Protein AF-A0A8X6R8H7-F1 (afdb_monomer_lite)

Structure (mmCIF, N/CA/C/O backbone):
data_AF-A0A8X6R8H7-F1
#
_entry.id   AF-A0A8X6R8H7-F1
#
loop_
_atom_site.group_PDB
_atom_site.id
_atom_site.type_symbol
_atom_site.label_atom_id
_atom_site.label_alt_id
_atom_site.label_comp_id
_atom_site.label_asym_id
_atom_site.label_entity_id
_atom_site.label_seq_id
_atom_site.pdbx_PDB_ins_code
_atom_site.Cartn_x
_atom_s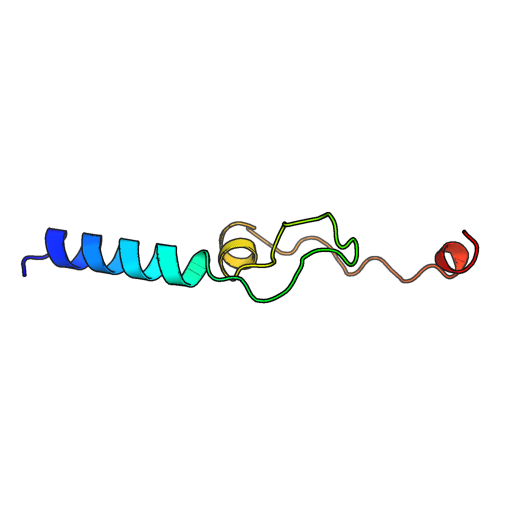ite.Cartn_y
_atom_site.Cartn_z
_atom_site.occupancy
_atom_site.B_iso_or_equiv
_atom_site.auth_seq_id
_atom_site.auth_comp_id
_atom_site.auth_asym_id
_atom_site.auth_atom_id
_atom_site.pdbx_PDB_model_num
ATOM 1 N N . MET A 1 1 ? -14.589 9.700 17.153 1.00 73.69 1 MET A N 1
ATOM 2 C CA . MET A 1 1 ? -13.604 8.652 16.855 1.00 73.69 1 MET A CA 1
ATOM 3 C C . MET A 1 1 ? -13.601 7.678 18.018 1.00 73.69 1 MET A C 1
ATOM 5 O O . MET A 1 1 ? -13.167 8.048 19.105 1.00 73.69 1 MET A O 1
ATOM 9 N N . ASN A 1 2 ? -14.195 6.505 17.821 1.00 96.25 2 ASN A N 1
ATOM 10 C CA . ASN A 1 2 ? -14.138 5.397 18.773 1.00 96.25 2 ASN A CA 1
ATOM 11 C C . ASN A 1 2 ? -12.871 4.547 18.533 1.00 96.25 2 ASN A C 1
ATOM 13 O O . ASN A 1 2 ? -12.120 4.792 17.586 1.00 96.25 2 ASN A O 1
ATOM 17 N N . PHE A 1 3 ? -12.611 3.579 19.414 1.00 97.38 3 PHE A N 1
ATOM 18 C CA . PHE A 1 3 ? -11.410 2.744 19.331 1.00 97.38 3 PHE A CA 1
ATOM 19 C C . PHE A 1 3 ? -11.334 1.945 18.022 1.00 97.38 3 PHE A C 1
ATOM 21 O O . PHE A 1 3 ? -10.293 1.940 17.379 1.00 97.38 3 PHE A O 1
ATOM 28 N N . GLU A 1 4 ? -12.437 1.337 17.593 1.00 97.88 4 GLU A N 1
ATOM 29 C CA . GLU A 1 4 ? -12.509 0.548 16.359 1.00 97.88 4 GLU A CA 1
ATOM 30 C C . GLU A 1 4 ? -12.237 1.404 15.112 1.00 97.88 4 GLU A C 1
ATOM 32 O O . GLU A 1 4 ? -11.464 1.010 14.236 1.00 97.88 4 GLU A O 1
ATOM 37 N N . GLU A 1 5 ? -12.805 2.612 15.060 1.00 98.06 5 GLU A N 1
ATOM 38 C CA . GLU A 1 5 ? -12.557 3.587 13.992 1.00 98.06 5 GLU A CA 1
ATOM 39 C C . GLU A 1 5 ? -11.081 4.004 13.942 1.00 98.06 5 GLU A C 1
ATOM 41 O O . GLU A 1 5 ? -10.492 4.069 12.862 1.00 98.06 5 GLU A O 1
ATOM 46 N N . LEU A 1 6 ? -10.465 4.260 15.103 1.00 97.62 6 LEU A N 1
ATOM 47 C CA . LEU A 1 6 ? -9.049 4.617 15.194 1.00 97.62 6 LEU A CA 1
ATOM 48 C C . LEU A 1 6 ? -8.147 3.455 14.764 1.00 97.62 6 LEU A C 1
ATOM 50 O O . LEU A 1 6 ? -7.218 3.664 13.988 1.00 97.62 6 LEU A O 1
ATOM 54 N N . THR A 1 7 ? -8.419 2.236 15.232 1.00 97.88 7 THR A N 1
ATOM 55 C CA . THR A 1 7 ? -7.656 1.039 14.853 1.00 97.88 7 THR A CA 1
ATOM 56 C C . THR A 1 7 ? -7.756 0.771 13.355 1.00 97.88 7 THR A C 1
ATOM 58 O O . THR A 1 7 ? -6.742 0.507 12.713 1.00 97.88 7 THR A O 1
ATOM 6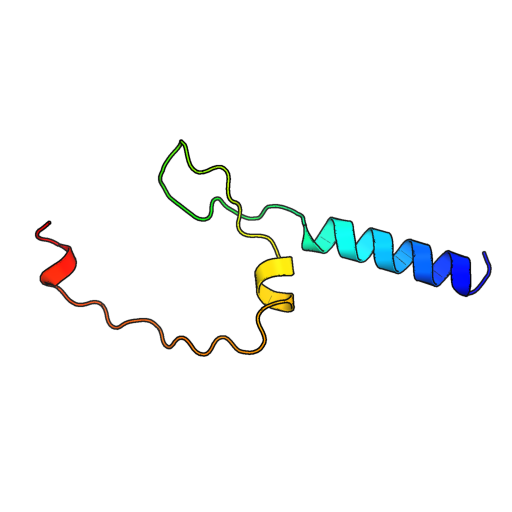1 N N . THR A 1 8 ? -8.952 0.905 12.780 1.00 97.69 8 THR A N 1
ATOM 62 C CA . THR A 1 8 ? -9.162 0.752 11.336 1.00 97.69 8 THR A CA 1
ATOM 63 C C . THR A 1 8 ? -8.367 1.791 10.549 1.00 97.69 8 THR A C 1
ATOM 65 O O . THR A 1 8 ? -7.691 1.445 9.580 1.00 97.69 8 THR A O 1
ATOM 68 N N . LEU A 1 9 ? -8.397 3.054 10.982 1.00 98.12 9 LEU A N 1
ATOM 69 C CA . LEU A 1 9 ? -7.616 4.120 10.358 1.00 98.12 9 LEU A CA 1
ATOM 70 C C . LEU A 1 9 ? -6.110 3.831 10.426 1.00 98.12 9 LEU A C 1
ATOM 72 O O . LEU A 1 9 ? -5.412 3.988 9.427 1.00 98.12 9 LEU A O 1
ATOM 76 N N . MET A 1 10 ? -5.609 3.380 11.577 1.00 97.25 10 MET A N 1
ATOM 77 C CA . MET A 1 10 ? -4.193 3.037 11.740 1.00 97.25 10 MET A CA 1
ATOM 78 C C . MET A 1 10 ? -3.780 1.881 10.828 1.00 97.25 10 MET A C 1
ATOM 80 O O . MET A 1 10 ? -2.778 2.001 10.131 1.00 97.25 10 MET A O 1
ATOM 84 N N . ALA A 1 11 ? -4.591 0.824 10.736 1.00 95.62 11 ALA A N 1
ATOM 85 C CA . ALA A 1 11 ? -4.323 -0.295 9.834 1.00 95.62 11 ALA A CA 1
ATOM 86 C C . ALA A 1 11 ? -4.264 0.144 8.357 1.00 95.62 11 ALA A C 1
ATOM 88 O O . ALA A 1 11 ? -3.424 -0.332 7.594 1.00 95.62 11 ALA A O 1
ATOM 89 N N . GLN A 1 12 ? -5.117 1.088 7.944 1.00 97.75 12 GLN A N 1
ATOM 90 C CA . GLN A 1 12 ? -5.073 1.653 6.591 1.00 97.75 12 GLN A CA 1
ATOM 91 C C . GLN A 1 12 ? -3.802 2.474 6.352 1.00 97.75 12 GLN A C 1
ATOM 93 O O . GLN A 1 12 ? -3.178 2.347 5.298 1.00 97.75 12 GLN A O 1
ATOM 98 N N . ILE A 1 13 ? -3.401 3.295 7.326 1.00 97.38 13 ILE A N 1
ATOM 99 C CA . ILE A 1 13 ? -2.154 4.066 7.258 1.00 97.38 13 ILE A CA 1
ATOM 100 C C . ILE A 1 13 ? -0.959 3.116 7.132 1.00 97.38 13 ILE A C 1
ATOM 102 O O . ILE A 1 13 ? -0.124 3.300 6.248 1.00 97.38 13 ILE A O 1
ATOM 106 N N . GLU A 1 14 ? -0.895 2.076 7.963 1.00 95.25 14 GLU A N 1
ATOM 107 C CA . GLU A 1 14 ? 0.153 1.055 7.905 1.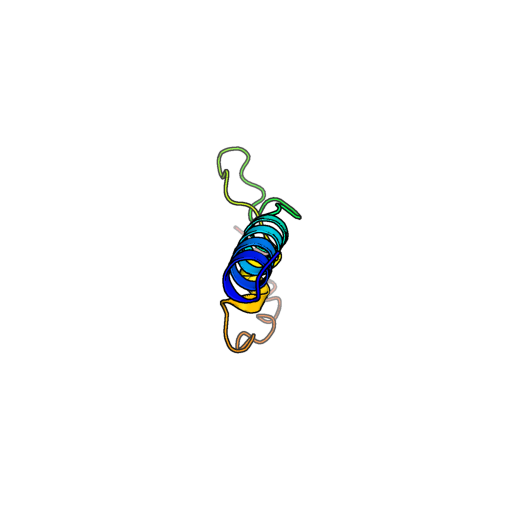00 95.25 14 GLU A CA 1
ATOM 108 C C . GLU A 1 14 ? 0.181 0.344 6.552 1.00 95.25 14 GLU A C 1
ATOM 110 O O . GLU A 1 14 ? 1.254 0.204 5.968 1.00 95.25 14 GLU A O 1
ATOM 115 N N . ALA A 1 15 ? -0.977 -0.043 6.010 1.00 92.94 15 ALA A N 1
ATOM 116 C CA . ALA A 1 15 ? -1.059 -0.676 4.697 1.00 92.94 15 ALA A CA 1
ATOM 117 C C . ALA A 1 15 ? -0.462 0.215 3.595 1.00 92.94 15 ALA A C 1
ATOM 119 O O . ALA A 1 15 ? 0.354 -0.256 2.804 1.00 92.94 15 ALA A O 1
ATOM 120 N N . VAL A 1 16 ? -0.801 1.510 3.587 1.00 96.44 16 VAL A N 1
ATOM 121 C CA . VAL A 1 16 ? -0.269 2.484 2.616 1.00 96.44 16 VAL A CA 1
ATOM 122 C C . VAL A 1 16 ? 1.235 2.690 2.788 1.00 96.44 16 VAL A C 1
ATOM 124 O O . VAL A 1 16 ? 1.976 2.762 1.805 1.00 96.44 16 VAL A O 1
ATOM 127 N N . LEU A 1 17 ? 1.709 2.800 4.029 1.00 95.44 17 LEU A N 1
ATOM 128 C CA . LEU A 1 17 ? 3.133 2.975 4.306 1.00 95.44 17 LEU A CA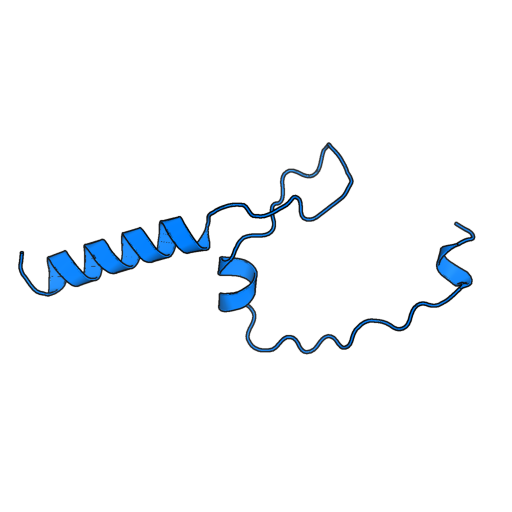 1
ATOM 129 C C . LEU A 1 17 ? 3.937 1.736 3.898 1.00 95.44 17 LEU A C 1
ATOM 131 O O . LEU A 1 17 ? 5.000 1.873 3.291 1.00 95.44 17 LEU A O 1
ATOM 135 N N . ASN A 1 18 ? 3.409 0.544 4.170 1.00 92.44 18 ASN A N 1
ATOM 136 C CA . ASN A 1 18 ? 4.074 -0.723 3.888 1.00 92.44 18 ASN A CA 1
ATOM 137 C C . ASN A 1 18 ? 4.058 -1.086 2.402 1.00 92.44 18 ASN A C 1
ATOM 139 O O . ASN A 1 18 ? 4.983 -1.752 1.948 1.00 92.44 18 ASN A O 1
ATOM 143 N N . SER A 1 19 ? 3.075 -0.620 1.627 1.00 91.38 19 SER A N 1
ATOM 144 C CA . SER A 1 19 ? 3.012 -0.858 0.179 1.00 91.38 19 SER A CA 1
ATOM 145 C C . SER A 1 19 ? 3.803 0.156 -0.652 1.00 91.38 19 SER A C 1
ATOM 147 O O . SER A 1 19 ? 3.854 0.036 -1.876 1.00 91.38 19 SER A O 1
ATOM 149 N N . ARG A 1 20 ? 4.370 1.200 -0.035 1.00 94.25 20 ARG A N 1
ATOM 150 C CA . ARG A 1 20 ? 5.006 2.293 -0.779 1.00 94.25 20 ARG A CA 1
ATOM 151 C C . ARG A 1 20 ? 6.295 1.811 -1.471 1.00 94.25 20 ARG A C 1
ATOM 153 O O . ARG A 1 20 ? 7.168 1.292 -0.784 1.00 94.25 20 ARG A O 1
ATOM 160 N N . PRO A 1 21 ? 6.473 2.014 -2.787 1.00 93.94 21 PRO A N 1
ATOM 161 C CA . PRO A 1 21 ? 7.691 1.603 -3.484 1.00 93.94 21 PRO A CA 1
ATOM 162 C C . PRO A 1 21 ? 8.908 2.425 -3.026 1.00 93.94 21 PRO A C 1
ATOM 164 O O . PRO A 1 21 ? 8.826 3.647 -2.897 1.00 93.94 21 PRO A O 1
ATOM 167 N N . LEU A 1 22 ? 10.037 1.752 -2.793 1.00 93.00 22 LEU A N 1
ATOM 168 C CA . LEU A 1 22 ? 11.341 2.351 -2.473 1.00 93.00 22 LEU A CA 1
ATOM 169 C C . LEU A 1 22 ? 12.287 2.331 -3.679 1.00 93.00 22 LEU A C 1
ATOM 171 O O . LEU A 1 22 ? 12.980 3.311 -3.929 1.00 93.00 22 LEU A O 1
ATOM 175 N N . SER A 1 23 ? 12.327 1.211 -4.404 1.00 91.69 23 SER A N 1
ATOM 176 C CA . SER A 1 23 ? 13.211 0.967 -5.553 1.00 91.69 23 SER A CA 1
ATOM 177 C C . SER A 1 23 ? 12.626 -0.140 -6.434 1.00 91.69 23 SER A C 1
ATOM 179 O O . SER A 1 23 ? 11.894 -0.977 -5.908 1.00 91.69 23 SER A O 1
ATOM 181 N N . PRO A 1 24 ? 12.952 -0.219 -7.735 1.00 92.00 24 PRO A N 1
ATOM 182 C CA . PRO A 1 24 ? 12.775 -1.450 -8.505 1.00 92.00 24 PRO A CA 1
ATOM 183 C C . PRO A 1 24 ? 13.484 -2.633 -7.827 1.00 92.00 24 PRO A C 1
ATOM 185 O O . PRO A 1 24 ? 14.528 -2.443 -7.195 1.00 92.00 24 PRO A O 1
ATOM 188 N N . LEU A 1 25 ? 12.908 -3.835 -7.936 1.00 88.44 25 LEU A N 1
ATOM 189 C CA . LEU A 1 25 ? 13.533 -5.080 -7.457 1.00 88.44 25 LEU A CA 1
ATOM 190 C C . LEU A 1 25 ? 14.552 -5.658 -8.448 1.00 88.44 25 LEU A C 1
ATOM 192 O O . LEU A 1 25 ? 15.414 -6.436 -8.049 1.00 88.44 25 LEU A O 1
ATOM 196 N N . SER A 1 26 ? 14.454 -5.270 -9.717 1.00 90.56 26 SER A N 1
ATOM 197 C CA . SER A 1 26 ? 15.281 -5.754 -10.817 1.00 90.56 26 SER A CA 1
ATOM 198 C C . SER A 1 26 ? 15.744 -4.593 -11.695 1.00 90.56 26 SER A C 1
ATOM 200 O O . SER A 1 26 ? 15.160 -3.508 -11.683 1.00 90.56 26 SER A O 1
ATOM 202 N N . SER A 1 27 ? 16.799 -4.839 -12.469 1.00 91.19 27 SER A N 1
ATOM 203 C CA . SER A 1 27 ? 17.281 -3.936 -13.518 1.00 91.19 27 SER A CA 1
ATOM 204 C C . SER A 1 27 ? 16.537 -4.119 -14.848 1.00 91.19 27 SER A C 1
ATOM 206 O O . SER A 1 27 ? 16.742 -3.319 -15.760 1.00 91.19 27 SER A O 1
ATOM 208 N N . ASP A 1 28 ? 15.717 -5.170 -14.989 1.00 93.69 28 ASP A N 1
ATOM 209 C CA . ASP A 1 28 ? 14.902 -5.388 -16.189 1.00 93.69 28 ASP A CA 1
ATOM 210 C C . ASP A 1 28 ? 13.810 -4.308 -16.278 1.00 93.69 28 ASP A C 1
ATOM 212 O O . ASP A 1 28 ? 12.951 -4.241 -15.398 1.00 93.69 28 ASP A O 1
ATOM 216 N N . PRO A 1 29 ? 13.791 -3.473 -17.335 1.00 88.31 29 PRO A N 1
ATOM 217 C CA . PRO A 1 29 ? 12.779 -2.431 -17.494 1.00 88.31 29 PRO A CA 1
ATOM 218 C C . PRO A 1 29 ? 11.350 -2.971 -17.675 1.00 88.31 29 PRO A C 1
ATOM 220 O O . PRO A 1 29 ? 10.401 -2.193 -17.578 1.00 88.31 29 PRO A O 1
ATOM 223 N N . ASN A 1 30 ? 11.181 -4.267 -17.958 1.00 94.06 30 ASN A N 1
ATOM 224 C CA . ASN A 1 30 ? 9.870 -4.913 -18.059 1.00 94.06 30 ASN A CA 1
ATOM 225 C C . ASN A 1 30 ? 9.386 -5.491 -16.721 1.00 94.06 30 ASN A C 1
ATOM 227 O O . ASN A 1 30 ? 8.215 -5.862 -16.613 1.00 94.06 30 ASN A O 1
ATOM 231 N N . ASP A 1 31 ? 10.256 -5.572 -15.711 1.00 92.00 31 ASP A N 1
ATOM 232 C CA . ASP A 1 31 ? 9.876 -6.014 -14.375 1.00 92.00 31 ASP A CA 1
ATOM 233 C C . ASP A 1 31 ? 9.296 -4.839 -13.579 1.00 92.00 31 ASP A C 1
ATOM 235 O O . ASP A 1 31 ? 9.984 -3.889 -13.208 1.00 92.00 31 ASP A O 1
ATOM 239 N N . LEU A 1 32 ? 7.992 -4.905 -13.313 1.00 89.62 32 LEU A N 1
ATOM 240 C CA . LEU A 1 32 ? 7.256 -3.860 -12.598 1.00 89.62 32 LEU A CA 1
ATOM 241 C C . LEU A 1 32 ? 7.243 -4.071 -11.077 1.00 89.62 32 LEU A C 1
ATOM 243 O O . LEU A 1 32 ? 6.569 -3.330 -10.354 1.00 89.62 32 LEU A O 1
ATOM 247 N N . ASN A 1 33 ? 7.957 -5.079 -10.573 1.00 90.69 33 ASN A N 1
ATOM 248 C CA . ASN A 1 33 ? 8.033 -5.340 -9.145 1.00 90.69 33 ASN A CA 1
ATOM 249 C C . ASN A 1 33 ? 8.916 -4.301 -8.438 1.00 90.69 33 ASN A C 1
ATOM 251 O O . ASN A 1 33 ? 10.020 -3.961 -8.870 1.00 90.69 33 ASN A O 1
ATOM 255 N N . SER A 1 34 ? 8.432 -3.813 -7.296 1.00 90.94 34 SER A N 1
ATOM 256 C CA . SER A 1 34 ? 9.132 -2.812 -6.492 1.00 90.94 34 SER A CA 1
ATOM 257 C C . SER A 1 34 ? 9.405 -3.314 -5.085 1.00 90.94 34 SER A C 1
ATOM 259 O O . SER A 1 34 ? 8.603 -4.019 -4.478 1.00 90.94 34 SER A O 1
ATOM 261 N N . LEU A 1 35 ? 10.556 -2.929 -4.550 1.00 90.56 35 LEU A N 1
ATOM 262 C CA . LEU A 1 35 ? 10.936 -3.151 -3.173 1.00 90.56 35 LEU A CA 1
ATOM 263 C C . LEU A 1 35 ? 10.118 -2.195 -2.305 1.00 90.56 35 LEU A C 1
ATOM 265 O O . LEU A 1 35 ? 10.263 -0.981 -2.427 1.00 90.56 35 LEU A O 1
ATOM 269 N N . THR A 1 36 ? 9.267 -2.728 -1.436 1.00 93.31 36 THR A N 1
ATOM 270 C CA . THR A 1 36 ? 8.446 -1.947 -0.502 1.00 93.31 36 THR A CA 1
ATOM 271 C C . THR A 1 36 ? 8.927 -2.165 0.937 1.00 93.31 36 THR A C 1
ATOM 273 O O . THR A 1 36 ? 9.563 -3.187 1.212 1.00 93.31 36 THR A O 1
ATOM 276 N N . PRO A 1 37 ? 8.632 -1.262 1.894 1.00 91.62 37 PRO A N 1
ATOM 277 C CA . PRO A 1 37 ? 8.901 -1.511 3.308 1.00 91.62 37 PRO A CA 1
ATOM 278 C C . PRO A 1 37 ? 8.250 -2.807 3.809 1.00 91.62 37 PRO A C 1
ATOM 280 O O . PRO A 1 37 ? 8.842 -3.520 4.616 1.00 91.62 37 PRO A O 1
ATOM 283 N N . GLY A 1 38 ? 7.069 -3.152 3.283 1.00 90.50 38 GLY A N 1
ATOM 284 C CA . GLY A 1 38 ? 6.348 -4.379 3.608 1.00 90.50 38 GLY A CA 1
ATOM 285 C C . GLY A 1 38 ? 7.156 -5.652 3.350 1.00 90.50 38 GLY A C 1
ATOM 286 O O . GLY A 1 38 ? 7.075 -6.578 4.152 1.00 90.50 38 GLY A O 1
ATOM 287 N N . HIS A 1 39 ? 8.018 -5.685 2.325 1.00 89.50 39 HIS A N 1
ATOM 288 C CA . HIS A 1 39 ? 8.887 -6.843 2.069 1.00 89.50 39 HIS A CA 1
ATOM 289 C C . HIS A 1 39 ? 9.817 -7.179 3.246 1.00 89.50 39 HIS A C 1
ATOM 291 O O . HIS A 1 39 ? 10.132 -8.349 3.454 1.00 89.50 39 HIS A O 1
ATOM 297 N N . PHE A 1 40 ? 10.207 -6.191 4.057 1.00 84.19 40 PHE A N 1
ATOM 298 C CA . PHE A 1 40 ? 11.017 -6.409 5.261 1.00 84.19 40 PHE A CA 1
ATOM 299 C C . PHE A 1 40 ? 10.187 -6.838 6.478 1.00 84.19 40 PHE A C 1
ATOM 301 O O . PHE A 1 40 ? 10.722 -7.451 7.396 1.00 84.19 40 PHE A O 1
ATOM 308 N N . LEU A 1 41 ? 8.892 -6.511 6.497 1.00 81.75 41 LEU A N 1
ATOM 309 C CA . LEU A 1 41 ? 7.984 -6.802 7.610 1.00 81.75 41 LEU A CA 1
ATOM 310 C C . LEU A 1 41 ? 7.303 -8.171 7.471 1.00 81.75 41 LEU A C 1
ATOM 312 O O . LEU A 1 41 ? 6.977 -8.796 8.476 1.00 81.75 41 LEU A O 1
ATOM 316 N N . THR A 1 42 ? 7.090 -8.643 6.239 1.00 69.56 42 THR A N 1
ATOM 317 C CA . THR A 1 42 ? 6.458 -9.943 5.953 1.00 69.56 42 THR A CA 1
ATOM 318 C C . THR A 1 42 ? 7.464 -11.101 5.939 1.00 69.56 42 THR A C 1
ATOM 320 O O . THR A 1 42 ? 7.090 -12.231 6.252 1.00 69.56 42 THR A O 1
ATOM 323 N N . ASN A 1 43 ? 8.748 -10.843 5.662 1.00 56.66 43 ASN A N 1
ATOM 324 C CA . ASN A 1 43 ? 9.793 -11.866 5.736 1.00 56.66 43 ASN A CA 1
ATO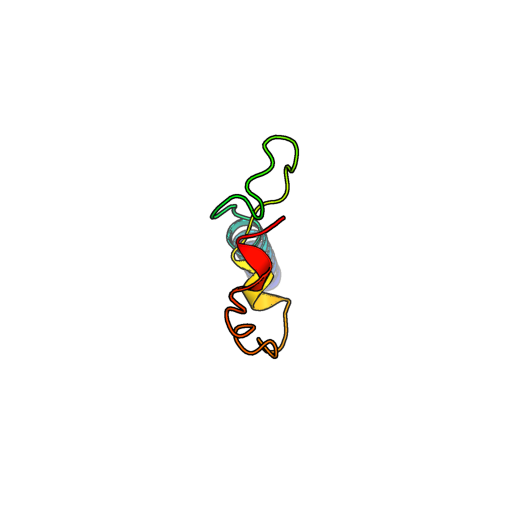M 325 C C . ASN A 1 43 ? 10.381 -11.956 7.150 1.00 56.66 43 ASN A C 1
ATOM 327 O O . ASN A 1 43 ? 11.335 -11.271 7.514 1.00 56.66 43 ASN A O 1
ATOM 331 N N . CYS A 1 44 ? 9.799 -12.852 7.946 1.00 51.00 44 CYS A N 1
ATOM 332 C CA . CYS A 1 44 ? 10.374 -13.344 9.191 1.00 51.00 44 CYS A CA 1
ATOM 333 C C . CYS A 1 44 ? 11.808 -13.850 8.930 1.00 51.00 44 CYS A C 1
ATOM 335 O O . CYS A 1 44 ? 11.989 -14.808 8.189 1.00 51.00 44 CYS A O 1
ATOM 337 N N . ALA A 1 45 ? 12.797 -13.194 9.547 1.00 48.50 45 ALA A N 1
ATOM 338 C CA . ALA A 1 45 ? 14.237 -13.408 9.386 1.00 48.50 45 ALA A CA 1
ATOM 339 C C . ALA A 1 45 ? 14.759 -13.289 7.938 1.00 48.50 45 ALA A C 1
ATOM 341 O O . ALA A 1 45 ? 14.555 -14.147 7.085 1.00 48.50 45 ALA A O 1
ATOM 342 N N . ILE A 1 46 ? 15.599 -12.281 7.710 1.00 54.25 46 ILE A N 1
ATOM 343 C CA . ILE A 1 46 ? 16.699 -12.354 6.740 1.00 54.25 46 ILE A CA 1
ATOM 344 C C . ILE A 1 46 ? 17.610 -13.530 7.141 1.00 54.25 46 ILE A C 1
ATOM 346 O O . ILE A 1 46 ? 18.628 -13.363 7.803 1.00 54.25 46 ILE A O 1
ATOM 350 N N . SER A 1 47 ? 17.198 -14.750 6.795 1.00 51.25 47 SER A N 1
ATOM 351 C CA . SER A 1 47 ? 18.037 -15.947 6.767 1.00 51.25 47 SER A CA 1
ATOM 352 C C . SER A 1 47 ? 18.468 -16.218 5.328 1.00 51.25 47 SER A C 1
ATOM 354 O O . SER A 1 47 ? 18.372 -17.324 4.815 1.00 51.25 47 SER A O 1
ATOM 356 N N . SER A 1 48 ? 18.948 -15.189 4.643 1.00 54.72 48 SER A N 1
ATOM 357 C CA . SER A 1 48 ? 19.936 -15.408 3.600 1.00 54.72 48 SER A CA 1
ATOM 358 C C . SER A 1 48 ? 21.156 -14.605 4.002 1.00 54.72 48 SER A C 1
ATOM 360 O O . SER A 1 48 ? 21.146 -13.376 4.063 1.00 54.72 48 SER A O 1
ATOM 362 N N . PHE A 1 49 ? 22.208 -15.333 4.374 1.00 60.81 49 PHE A N 1
ATOM 363 C CA . PHE A 1 49 ? 23.546 -14.765 4.366 1.00 60.81 49 PHE A CA 1
ATOM 364 C C . PHE A 1 49 ? 23.780 -14.127 2.990 1.00 60.81 49 PHE A C 1
ATOM 366 O O . PHE A 1 49 ? 23.285 -14.672 1.999 1.00 60.81 49 PHE A O 1
ATOM 373 N N . PRO A 1 50 ? 24.517 -13.005 2.904 1.00 62.72 50 PRO A N 1
ATOM 374 C CA . PRO A 1 50 ? 24.960 -12.506 1.612 1.00 62.72 50 PRO A CA 1
ATOM 375 C C . PRO A 1 50 ? 25.666 -13.655 0.892 1.00 62.72 50 PRO A C 1
ATOM 377 O O . PRO A 1 50 ? 26.618 -14.231 1.423 1.00 62.72 50 PRO A O 1
ATOM 380 N N . GLU A 1 51 ? 25.136 -14.038 -0.266 1.00 65.62 51 GLU A N 1
ATOM 381 C CA . GLU A 1 51 ? 25.736 -15.071 -1.093 1.00 65.62 51 GLU A CA 1
ATOM 382 C C . GLU A 1 51 ? 27.155 -14.590 -1.437 1.00 65.62 51 GLU A C 1
ATOM 384 O O . GLU A 1 51 ? 27.326 -13.437 -1.854 1.00 65.62 51 GLU A O 1
ATOM 389 N N . PRO A 1 52 ? 28.203 -15.380 -1.140 1.00 65.56 52 PRO A N 1
ATOM 390 C CA . PRO A 1 52 ? 29.564 -14.936 -1.367 1.00 65.56 52 PRO A CA 1
ATOM 391 C C . PRO A 1 52 ? 29.732 -14.655 -2.856 1.00 65.56 52 PRO A C 1
ATOM 393 O O . PRO A 1 52 ? 29.418 -15.503 -3.685 1.00 65.56 52 PRO A O 1
ATOM 396 N N . TYR A 1 53 ? 30.241 -13.468 -3.184 1.00 64.81 53 TYR A N 1
ATOM 397 C CA . TYR A 1 53 ? 30.611 -13.114 -4.548 1.00 64.81 53 TYR A CA 1
ATOM 398 C C . TYR A 1 53 ? 31.560 -14.185 -5.100 1.00 64.81 53 TYR A C 1
ATOM 400 O O . TYR A 1 53 ? 32.719 -1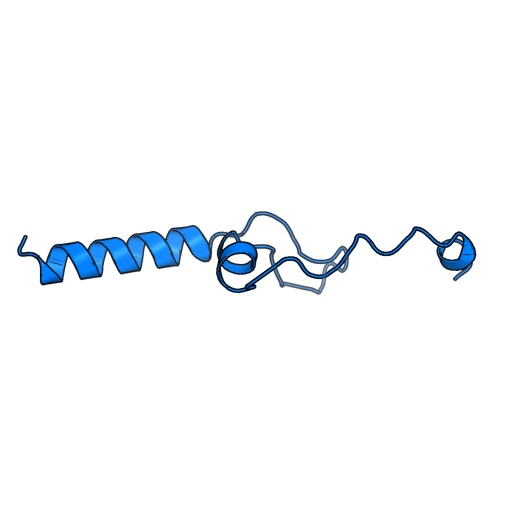4.275 -4.684 1.00 64.81 53 TYR A O 1
ATOM 408 N N . THR A 1 54 ? 31.062 -15.023 -6.009 1.00 64.56 54 THR A N 1
ATOM 409 C CA . THR A 1 54 ? 31.897 -15.967 -6.743 1.00 64.56 54 THR A CA 1
ATOM 410 C C . THR A 1 54 ? 32.280 -15.316 -8.062 1.00 64.56 54 THR A C 1
ATOM 412 O O . THR A 1 54 ? 31.436 -14.862 -8.827 1.00 64.56 54 THR A O 1
ATOM 415 N N . ALA A 1 55 ? 33.582 -15.242 -8.340 1.00 63.94 55 ALA A N 1
ATOM 416 C CA . ALA A 1 55 ? 34.120 -14.618 -9.551 1.00 63.94 55 ALA A CA 1
ATOM 417 C C . ALA A 1 55 ? 33.667 -15.299 -10.868 1.00 63.94 55 ALA A C 1
ATOM 419 O O . ALA A 1 55 ? 34.052 -14.860 -11.950 1.00 63.94 55 ALA A O 1
ATOM 420 N N . SER A 1 56 ? 32.861 -16.364 -10.791 1.00 59.56 56 SER A N 1
ATOM 421 C CA . SER A 1 56 ? 32.217 -17.031 -11.925 1.00 59.56 56 SER A CA 1
ATOM 422 C C . SER A 1 56 ? 31.094 -16.218 -12.574 1.00 59.56 56 SER A C 1
ATOM 424 O O . SER A 1 56 ? 30.840 -16.431 -13.754 1.00 59.56 56 SER A O 1
ATOM 426 N N . ASP A 1 57 ? 30.493 -15.245 -11.880 1.00 58.88 57 ASP A N 1
ATOM 427 C CA . ASP A 1 57 ? 29.391 -14.433 -12.435 1.00 58.88 57 ASP A CA 1
ATOM 428 C C . ASP A 1 57 ? 29.866 -13.300 -13.365 1.00 58.88 57 ASP A C 1
ATOM 430 O O . ASP A 1 57 ? 29.067 -12.556 -13.923 1.00 58.88 57 ASP A O 1
ATOM 434 N N . SER A 1 58 ? 31.182 -13.139 -13.545 1.00 59.16 58 SER A N 1
ATOM 435 C CA . SER A 1 58 ? 31.755 -12.155 -14.483 1.00 59.16 58 SER A CA 1
ATOM 436 C C . SER A 1 58 ? 32.001 -12.720 -15.893 1.00 59.16 58 SER A C 1
ATOM 438 O O . SER A 1 58 ? 32.531 -12.010 -16.747 1.00 59.16 58 SER A O 1
ATOM 440 N N . LEU A 1 59 ? 31.648 -13.988 -16.141 1.00 57.19 59 LEU A N 1
ATOM 441 C CA . LEU A 1 59 ? 31.843 -14.705 -17.408 1.00 57.19 59 LEU A CA 1
ATOM 442 C C . LEU A 1 59 ? 30.559 -15.455 -17.815 1.00 57.19 59 LEU A C 1
ATOM 444 O O . LEU A 1 59 ? 30.574 -16.665 -18.038 1.00 57.19 59 LEU A O 1
ATOM 448 N N . SER A 1 60 ? 29.443 -14.736 -17.925 1.00 46.44 60 SER A N 1
ATOM 449 C CA . SER A 1 60 ? 28.238 -15.194 -18.634 1.00 46.44 60 SER A CA 1
ATOM 450 C C . SER A 1 60 ? 27.529 -14.025 -19.293 1.00 46.44 60 SER A C 1
ATOM 452 O O . SER A 1 60 ? 27.297 -13.034 -18.564 1.00 46.44 60 SER A O 1
#

Sequence (60 aa):
MNFEELTTLMAQIEAVLNSRPLSPLSSDPNDLNSLTPGHFLTNCAISSFPEPYTASDSLS

Radius of gyration: 18.07 Å; chains: 1; bounding box: 48×26×38 Å

Secondary structure (DSSP, 8-state):
--HHHHHHHHHHHHHHHHT---EESSS-TT---EE-HHHHHHSS----PPPP--GGGG--

Foldseek 3Di:
DDPVVVVVVVVVVVVCQQPDFDAQPDPPPPRPDGDGNVVVVVDDDPPPDPDPDDPVVVPD

Organism: Trichonephila clavipes (NCBI:txid2585209)

pLDDT: mean 81.96, std 16.7, range [46.44, 98.12]